Protein AF-A0A498DRT6-F1 (afdb_monomer_lite)

Sequence (76 aa):
MRISQLAARPGVPAITPRSYESAERAGAVAESAATEQRRCPFLDFVPRLDGPRLRLRVQAPPEGTALLAEVFGPPV

Radius of gyration: 16.83 Å; chains: 1; bounding box: 41×29×39 Å

Foldseek 3Di:
DDPVVVCPDPPDPCPPPDDCVQVVVLVVVVVVVVVVCVVPVQKDWDWDDDDSDIDIDIDGPPVCQVVCCVPPNDDD

pLDDT: mean 80.03, std 16.55, range [46.03, 97.56]

Secondary structure (DSSP, 8-state):
--GGGTTTSTTS-------THHHHHHHHHHHHHHHHHHH-TT-EEEEEEETTEEEEEEE--GGGHHHH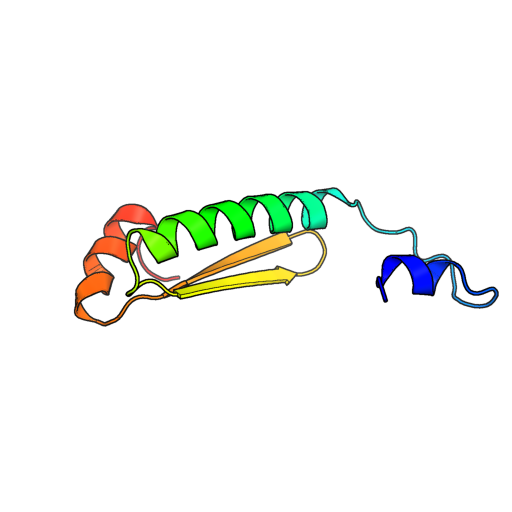HHHH-S--

Structure (mmCIF, N/CA/C/O backbone):
data_AF-A0A498DRT6-F1
#
_entry.id   AF-A0A498DRT6-F1
#
loop_
_atom_site.group_PDB
_atom_site.id
_atom_site.type_symbol
_atom_site.label_atom_id
_atom_site.label_alt_id
_atom_site.label_comp_id
_atom_site.label_asym_id
_atom_site.label_entity_id
_atom_site.label_seq_id
_atom_site.pdbx_PDB_ins_code
_atom_site.Cartn_x
_atom_site.Cartn_y
_atom_site.Cartn_z
_atom_site.occupancy
_atom_site.B_iso_or_equiv
_atom_site.auth_seq_id
_atom_site.auth_comp_id
_atom_site.auth_asym_id
_atom_site.auth_atom_id
_atom_site.pdbx_PDB_model_num
ATOM 1 N N . MET A 1 1 ? 14.027 16.011 -11.099 1.00 46.03 1 MET A N 1
ATOM 2 C CA . MET A 1 1 ? 14.999 15.234 -11.899 1.00 46.03 1 MET A CA 1
ATOM 3 C C . MET A 1 1 ? 14.456 13.817 -12.041 1.00 46.03 1 MET A C 1
ATOM 5 O O . MET A 1 1 ? 14.324 13.141 -11.030 1.00 46.03 1 MET A O 1
ATOM 9 N N . ARG A 1 2 ? 14.014 13.401 -13.236 1.00 66.06 2 ARG A N 1
ATOM 10 C CA . ARG A 1 2 ? 13.455 12.048 -13.438 1.00 66.06 2 ARG A CA 1
ATOM 11 C C . ARG A 1 2 ? 14.602 11.067 -13.694 1.00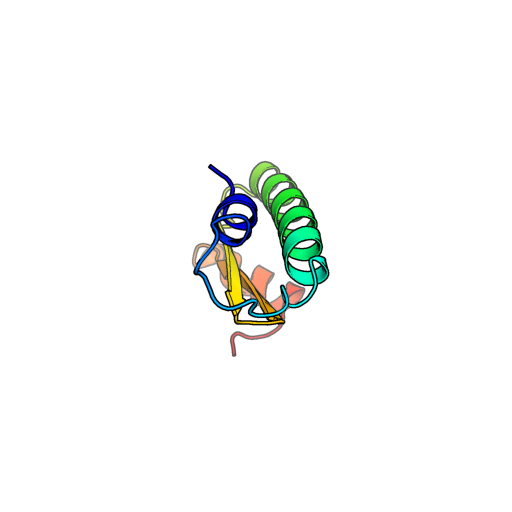 66.06 2 ARG A C 1
ATOM 13 O O . ARG A 1 2 ? 15.492 11.387 -14.471 1.00 66.06 2 ARG A O 1
ATOM 20 N N . ILE A 1 3 ? 14.577 9.875 -13.092 1.00 63.22 3 ILE A N 1
ATOM 21 C CA . ILE A 1 3 ? 15.578 8.809 -13.333 1.00 63.22 3 ILE A CA 1
ATOM 22 C C . ILE A 1 3 ? 15.687 8.459 -14.829 1.00 63.22 3 ILE A C 1
ATOM 24 O O . ILE A 1 3 ? 16.774 8.152 -15.311 1.00 63.22 3 ILE A O 1
ATOM 28 N N . SER A 1 4 ? 14.605 8.635 -15.596 1.00 52.56 4 SER A N 1
ATOM 29 C CA . SER A 1 4 ? 14.609 8.514 -17.060 1.00 52.56 4 SER A CA 1
ATOM 30 C C . SER A 1 4 ? 15.571 9.482 -17.768 1.00 52.56 4 SER A C 1
ATOM 32 O O . SER A 1 4 ? 16.013 9.196 -18.873 1.00 52.56 4 SER A O 1
ATOM 34 N N . GLN A 1 5 ? 15.934 10.608 -17.145 1.00 59.94 5 GLN A N 1
ATOM 35 C CA . GLN A 1 5 ? 16.898 11.576 -17.685 1.00 59.94 5 GLN A CA 1
ATOM 36 C C . GLN A 1 5 ? 18.357 11.171 -17.422 1.00 59.94 5 GLN A C 1
ATOM 38 O O . GLN A 1 5 ? 19.257 11.710 -18.060 1.00 59.94 5 GLN A O 1
ATOM 43 N N . LEU A 1 6 ? 18.613 10.219 -16.514 1.00 55.78 6 LEU A N 1
ATOM 44 C CA . LEU A 1 6 ? 19.963 9.704 -16.258 1.00 55.78 6 LEU A CA 1
ATOM 45 C C . LEU A 1 6 ? 20.463 8.817 -17.413 1.00 55.78 6 LEU A C 1
ATOM 47 O O . LEU A 1 6 ? 21.655 8.814 -17.708 1.00 55.78 6 LEU A O 1
ATOM 51 N N . ALA A 1 7 ? 19.547 8.117 -18.092 1.00 51.94 7 ALA A N 1
ATOM 52 C CA . ALA A 1 7 ? 19.838 7.221 -19.215 1.00 51.94 7 ALA A CA 1
ATOM 53 C C . ALA A 1 7 ? 20.264 7.952 -20.504 1.00 51.94 7 ALA A C 1
ATOM 55 O O . ALA A 1 7 ? 20.819 7.333 -21.404 1.00 51.94 7 ALA A O 1
ATOM 56 N N . ALA A 1 8 ? 20.033 9.266 -20.593 1.00 53.69 8 ALA A N 1
ATOM 57 C CA . ALA A 1 8 ? 20.407 10.082 -21.749 1.00 53.69 8 ALA A CA 1
ATOM 58 C C . ALA A 1 8 ? 21.855 10.616 -21.687 1.00 53.69 8 ALA A C 1
ATOM 60 O O . ALA A 1 8 ? 22.275 11.349 -22.581 1.00 53.69 8 ALA A O 1
ATOM 61 N N . ARG A 1 9 ? 22.631 10.291 -20.638 1.00 51.12 9 ARG A N 1
ATOM 62 C CA . ARG A 1 9 ? 24.042 10.697 -20.535 1.00 51.12 9 ARG A CA 1
ATOM 63 C C . ARG A 1 9 ? 24.923 9.761 -21.380 1.00 51.12 9 ARG A C 1
ATOM 65 O O . ARG A 1 9 ? 24.914 8.556 -21.121 1.00 51.12 9 ARG A O 1
ATOM 72 N N . PRO A 1 10 ? 25.718 10.277 -22.337 1.00 46.06 10 PRO A N 1
ATOM 73 C CA . PRO A 1 10 ? 26.665 9.451 -23.081 1.00 46.06 10 PRO A CA 1
ATOM 74 C C . PRO A 1 10 ? 27.673 8.818 -22.107 1.00 46.06 10 PRO A C 1
ATOM 76 O O . PRO A 1 10 ? 28.292 9.522 -21.311 1.00 46.06 10 PRO A O 1
ATOM 79 N N . GLY A 1 11 ? 27.792 7.486 -22.137 1.00 57.00 11 GLY A N 1
ATOM 80 C CA . GLY A 1 11 ? 28.706 6.710 -21.283 1.00 57.00 11 GLY A CA 1
ATOM 81 C C . GLY A 1 11 ? 28.047 5.826 -20.215 1.00 57.00 11 GLY A C 1
ATOM 82 O O . GLY A 1 11 ? 28.747 5.049 -19.573 1.00 57.00 11 GLY A O 1
ATOM 83 N N . VAL A 1 12 ? 26.722 5.883 -20.032 1.00 53.03 12 VAL A N 1
ATOM 84 C CA . VAL A 1 12 ? 25.990 4.860 -19.260 1.00 53.03 12 VAL A CA 1
ATOM 85 C C . VAL A 1 12 ? 25.653 3.707 -20.215 1.00 53.03 12 VAL A C 1
ATOM 87 O O . VAL A 1 12 ? 25.104 3.981 -21.284 1.00 53.03 12 VAL A O 1
ATOM 90 N N . PRO A 1 13 ? 25.965 2.433 -19.897 1.00 49.91 13 PRO A N 1
ATOM 91 C CA . PRO A 1 13 ? 25.549 1.310 -20.731 1.00 49.91 13 PRO A CA 1
ATOM 92 C C . PRO A 1 13 ? 24.038 1.384 -20.934 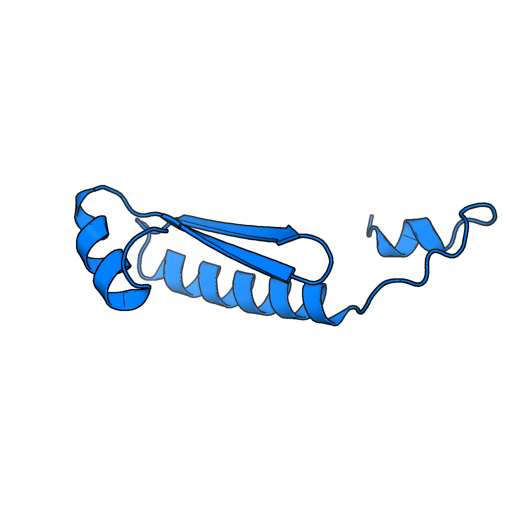1.00 49.91 13 PRO A C 1
ATOM 94 O O . PRO A 1 13 ? 23.310 1.607 -19.967 1.00 49.91 13 PRO A O 1
ATOM 97 N N . ALA A 1 14 ? 23.565 1.209 -22.169 1.00 52.03 14 ALA A N 1
ATOM 98 C CA . ALA A 1 14 ? 22.144 1.088 -22.462 1.00 52.03 14 ALA A CA 1
ATOM 99 C C . ALA A 1 14 ? 21.607 -0.202 -21.816 1.00 52.03 14 ALA A C 1
ATOM 101 O O . ALA A 1 14 ? 21.436 -1.228 -22.464 1.00 52.03 14 ALA A O 1
ATOM 102 N N . ILE A 1 15 ? 21.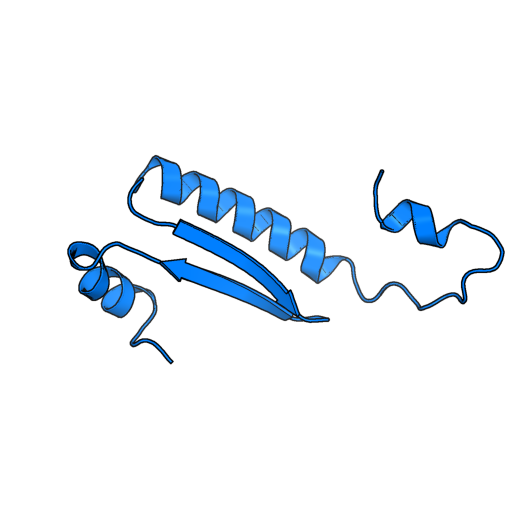370 -0.169 -20.505 1.00 54.59 15 ILE A N 1
ATOM 103 C CA . ILE A 1 15 ? 20.461 -1.091 -19.842 1.00 54.59 15 ILE A CA 1
ATOM 104 C C . ILE A 1 15 ? 19.098 -0.744 -20.413 1.00 54.59 15 ILE A C 1
ATOM 106 O O . ILE A 1 15 ? 18.538 0.301 -20.087 1.00 54.59 15 ILE A O 1
ATOM 110 N N . THR A 1 16 ? 18.612 -1.577 -21.329 1.00 50.03 16 THR A N 1
ATOM 111 C CA . THR A 1 16 ? 17.290 -1.447 -21.936 1.00 50.03 16 THR A CA 1
ATOM 112 C C . THR A 1 16 ? 16.289 -1.123 -20.826 1.00 50.03 16 THR A C 1
ATOM 114 O O . THR A 1 16 ? 16.167 -1.936 -19.900 1.00 50.03 16 THR A O 1
ATOM 117 N N . PRO A 1 17 ? 15.630 0.054 -20.828 1.00 53.91 17 PRO A N 1
ATOM 118 C CA . PRO A 1 17 ? 14.685 0.390 -19.777 1.00 53.91 17 PRO A CA 1
ATOM 119 C C . PRO A 1 17 ? 13.601 -0.683 -19.774 1.00 53.91 17 PRO A C 1
ATOM 121 O O . PRO A 1 17 ? 12.849 -0.850 -20.733 1.00 53.91 17 PRO A O 1
ATOM 124 N N . ARG A 1 18 ? 13.593 -1.486 -18.711 1.00 54.09 18 ARG A N 1
ATOM 125 C CA . ARG A 1 18 ? 12.658 -2.592 -18.539 1.00 54.09 18 ARG A CA 1
ATOM 126 C C . ARG A 1 18 ? 11.283 -1.956 -18.300 1.00 54.09 18 ARG A C 1
ATOM 128 O O . ARG A 1 18 ? 11.086 -1.388 -17.238 1.00 54.09 18 ARG A O 1
ATOM 135 N N . SER A 1 19 ? 10.432 -1.965 -19.332 1.00 55.44 19 SER A N 1
ATOM 136 C CA . SER A 1 19 ? 8.996 -1.608 -19.379 1.00 55.44 19 SER A CA 1
ATOM 137 C C . SER A 1 19 ? 8.485 -0.549 -18.379 1.00 55.44 19 SER A C 1
ATOM 139 O O . SER A 1 19 ? 8.393 -0.802 -17.181 1.00 55.44 19 SER A O 1
ATOM 141 N N . TYR A 1 20 ? 7.984 0.576 -18.901 1.00 60.69 20 TYR A N 1
ATOM 142 C CA . TYR A 1 20 ? 7.249 1.616 -18.156 1.00 60.69 20 TYR A CA 1
ATOM 143 C C . TYR A 1 20 ? 5.955 1.131 -17.475 1.00 60.69 20 TYR A C 1
ATOM 145 O O . TYR A 1 20 ? 5.436 1.823 -16.603 1.00 60.69 20 TYR A O 1
ATOM 153 N N . GLU A 1 21 ? 5.468 -0.064 -17.815 1.00 68.62 21 GLU A N 1
ATOM 154 C CA . GLU A 1 21 ? 4.238 -0.642 -17.266 1.00 68.62 21 GLU A CA 1
ATOM 155 C C . GLU A 1 21 ? 4.234 -0.682 -15.728 1.00 68.62 21 GLU A C 1
ATOM 157 O O . GLU A 1 21 ? 3.228 -0.363 -15.100 1.00 68.62 21 GLU A O 1
ATOM 162 N N . SER A 1 22 ? 5.359 -1.026 -15.090 1.00 76.31 22 SER A N 1
ATOM 163 C CA . SER A 1 22 ? 5.428 -1.073 -13.623 1.00 76.31 22 SER A CA 1
ATOM 164 C C . SER A 1 22 ? 5.360 0.319 -12.992 1.00 76.31 22 SER A C 1
ATOM 166 O O . SER A 1 22 ? 4.796 0.468 -11.909 1.00 76.31 22 SER A O 1
ATOM 168 N N . ALA A 1 23 ? 5.883 1.342 -13.674 1.00 80.56 23 ALA A N 1
ATOM 169 C CA . ALA A 1 23 ? 5.815 2.729 -13.231 1.00 80.56 23 ALA A CA 1
ATOM 170 C C . ALA A 1 23 ? 4.399 3.303 -13.394 1.00 80.56 23 ALA A C 1
ATOM 172 O O . ALA A 1 23 ? 3.887 3.934 -12.472 1.00 80.56 23 ALA A O 1
ATOM 173 N N . GLU A 1 24 ? 3.745 3.039 -14.525 1.00 84.69 24 GLU A N 1
ATOM 174 C CA . GLU A 1 24 ? 2.349 3.429 -14.759 1.00 84.69 24 GLU A CA 1
ATOM 175 C C . GLU A 1 24 ? 1.413 2.737 -13.766 1.00 84.69 24 GLU A C 1
ATOM 177 O O . GLU A 1 24 ? 0.599 3.387 -13.107 1.00 84.69 24 GLU A O 1
ATOM 182 N N . ARG A 1 25 ? 1.601 1.430 -13.561 1.00 88.44 25 ARG A N 1
ATOM 183 C CA . ARG A 1 25 ? 0.854 0.663 -12.563 1.00 88.44 25 ARG A CA 1
ATOM 184 C C . ARG A 1 25 ? 1.099 1.183 -11.145 1.00 88.44 25 ARG A C 1
ATOM 186 O O . ARG A 1 25 ? 0.156 1.255 -10.362 1.00 88.44 25 ARG A O 1
ATOM 193 N N . ALA A 1 26 ? 2.329 1.576 -10.806 1.00 90.69 26 ALA A N 1
ATOM 194 C CA . ALA A 1 26 ? 2.629 2.186 -9.510 1.00 90.69 26 ALA A CA 1
ATOM 195 C C . ALA A 1 26 ? 1.899 3.521 -9.316 1.00 90.69 26 ALA A C 1
ATOM 197 O O . ALA A 1 26 ? 1.392 3.769 -8.224 1.00 90.69 26 ALA A O 1
ATOM 198 N N . GLY A 1 27 ? 1.799 4.342 -10.366 1.00 91.94 27 GLY A N 1
ATOM 199 C CA . GLY A 1 27 ? 1.014 5.578 -10.351 1.00 91.94 27 GLY A CA 1
ATOM 200 C C . GLY A 1 27 ? -0.468 5.319 -10.078 1.00 91.94 27 GLY A C 1
ATOM 201 O O . GLY A 1 27 ? -1.020 5.867 -9.128 1.00 91.94 27 GLY A O 1
ATOM 202 N N . ALA A 1 28 ? -1.083 4.405 -10.832 1.00 92.81 28 ALA A N 1
ATOM 203 C CA . ALA A 1 28 ? -2.492 4.047 -10.653 1.00 92.81 28 ALA A CA 1
ATOM 204 C C . ALA A 1 28 ? -2.793 3.484 -9.247 1.00 92.81 28 ALA A C 1
ATOM 206 O O . ALA A 1 28 ? -3.813 3.809 -8.630 1.00 92.81 28 ALA A O 1
ATOM 207 N N . VAL A 1 29 ? -1.885 2.665 -8.703 1.00 93.94 29 VAL A N 1
ATOM 208 C CA . VAL A 1 29 ? -1.999 2.153 -7.329 1.00 93.94 29 VAL A CA 1
ATOM 209 C C . VAL A 1 29 ? -1.862 3.277 -6.302 1.00 93.94 29 VAL A C 1
ATOM 211 O O . VAL A 1 29 ? -2.622 3.300 -5.336 1.00 93.94 29 VAL A O 1
ATOM 214 N N . ALA A 1 30 ? -0.944 4.225 -6.503 1.00 94.94 30 ALA A N 1
ATOM 215 C CA . ALA A 1 30 ? -0.771 5.361 -5.601 1.00 94.94 30 ALA A CA 1
ATOM 216 C C . ALA A 1 30 ? -2.005 6.280 -5.575 1.00 94.94 30 ALA A C 1
ATOM 218 O O . ALA A 1 30 ? -2.420 6.715 -4.503 1.00 94.94 30 ALA A O 1
ATOM 219 N N . GLU A 1 31 ? -2.634 6.535 -6.725 1.00 96.69 31 GLU A N 1
ATOM 220 C CA . GLU A 1 31 ? -3.880 7.313 -6.805 1.00 96.69 31 GLU A CA 1
ATOM 221 C C . GLU A 1 31 ? -5.041 6.631 -6.070 1.00 96.69 31 GLU A C 1
ATOM 223 O O . GLU A 1 31 ? -5.793 7.278 -5.329 1.00 96.69 31 GLU A O 1
ATOM 228 N N . SER A 1 32 ? -5.154 5.310 -6.229 1.00 95.00 32 SER A N 1
ATOM 229 C CA . SER A 1 32 ? -6.155 4.503 -5.526 1.00 95.00 32 SER A CA 1
ATOM 230 C C . SER A 1 32 ? -5.920 4.538 -4.013 1.00 95.00 32 SER A C 1
ATOM 232 O O . SER A 1 32 ? -6.830 4.867 -3.254 1.00 95.00 32 SER A O 1
ATOM 234 N N . ALA A 1 33 ? -4.679 4.301 -3.574 1.00 95.38 33 ALA A N 1
ATOM 235 C CA . ALA A 1 33 ? -4.289 4.352 -2.167 1.00 95.38 33 ALA A CA 1
ATOM 236 C C . ALA A 1 33 ? -4.567 5.724 -1.535 1.00 95.38 33 ALA A C 1
ATOM 238 O O . ALA A 1 33 ? -5.133 5.794 -0.449 1.00 95.38 33 ALA A O 1
ATOM 239 N N . ALA A 1 34 ? -4.254 6.821 -2.231 1.00 96.19 34 ALA A N 1
ATOM 240 C CA . ALA A 1 34 ? -4.541 8.171 -1.746 1.00 96.19 34 ALA A CA 1
ATOM 241 C C . ALA A 1 34 ? -6.049 8.434 -1.603 1.00 96.19 34 ALA A C 1
ATOM 243 O O . ALA A 1 34 ? -6.478 9.159 -0.704 1.00 96.19 34 ALA A O 1
ATOM 244 N N . THR A 1 35 ? -6.868 7.861 -2.487 1.00 97.56 35 THR A N 1
ATOM 245 C CA . THR A 1 35 ? -8.329 7.959 -2.391 1.00 97.56 35 THR A CA 1
ATOM 246 C C . THR A 1 35 ? -8.864 7.184 -1.194 1.00 97.56 35 THR A C 1
ATOM 248 O O . THR A 1 35 ? -9.673 7.730 -0.442 1.00 97.56 35 THR A O 1
ATOM 251 N N . GLU A 1 36 ? -8.378 5.964 -0.967 1.00 94.88 36 GLU A N 1
ATOM 252 C CA . GLU A 1 36 ? -8.776 5.177 0.201 1.00 94.88 36 GLU A CA 1
ATOM 253 C C . GLU A 1 36 ? -8.274 5.775 1.506 1.00 94.88 36 GLU A C 1
ATOM 255 O O . GLU A 1 36 ? -9.039 5.859 2.454 1.00 94.88 36 GLU A O 1
ATOM 260 N N . GLN A 1 37 ? -7.051 6.293 1.559 1.00 94.88 37 GLN A N 1
ATOM 261 C CA . GLN A 1 37 ? -6.526 6.920 2.769 1.00 94.88 37 GLN A CA 1
ATOM 262 C C . GLN A 1 37 ? -7.329 8.167 3.178 1.00 94.88 37 GLN A C 1
ATOM 264 O O . GLN A 1 37 ? -7.501 8.429 4.364 1.00 94.88 37 GLN A O 1
ATOM 269 N N . ARG A 1 38 ? -7.899 8.917 2.221 1.00 95.94 38 ARG A N 1
ATOM 270 C CA . ARG A 1 38 ? -8.831 10.016 2.541 1.00 95.94 38 ARG A CA 1
ATOM 271 C C . ARG A 1 38 ? -10.143 9.519 3.151 1.00 95.94 38 ARG A C 1
ATOM 273 O O . ARG A 1 38 ? -10.701 10.204 4.003 1.00 95.94 38 ARG A O 1
ATOM 280 N N . ARG A 1 39 ? -10.647 8.363 2.7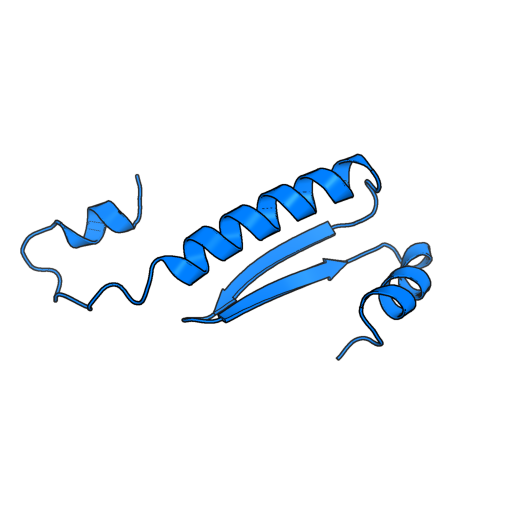05 1.00 93.94 39 ARG A N 1
ATOM 281 C CA . ARG A 1 39 ? -11.881 7.745 3.226 1.00 93.94 39 ARG A CA 1
ATOM 282 C C . ARG A 1 39 ? -11.651 6.999 4.542 1.00 93.94 39 ARG A C 1
ATOM 284 O O . ARG A 1 39 ? -12.521 6.995 5.407 1.00 93.94 39 ARG A O 1
ATOM 291 N N . CYS A 1 40 ? -10.472 6.415 4.700 1.00 93.50 40 CYS A N 1
ATOM 292 C CA . CYS A 1 40 ? -10.046 5.598 5.825 1.00 93.50 40 CYS A CA 1
ATOM 293 C C . CYS A 1 40 ? -8.658 6.068 6.303 1.00 93.50 40 CYS A C 1
ATOM 295 O O . CYS A 1 40 ? -7.652 5.431 5.984 1.00 93.50 40 CYS A O 1
ATOM 297 N N . PRO A 1 41 ? -8.577 7.159 7.093 1.00 92.50 41 PRO A N 1
ATOM 298 C CA . PRO A 1 41 ? -7.300 7.768 7.495 1.00 92.50 41 PRO A CA 1
ATOM 299 C C . PRO A 1 41 ? -6.397 6.887 8.364 1.00 92.50 41 PRO A C 1
ATOM 301 O O . PRO A 1 41 ? -5.222 7.190 8.534 1.00 92.50 41 PRO A O 1
ATOM 304 N N . PHE A 1 42 ? -6.942 5.811 8.931 1.00 91.38 42 PHE A N 1
ATOM 305 C CA . PHE A 1 42 ? -6.194 4.840 9.728 1.00 91.38 42 PHE A CA 1
ATOM 306 C C . PHE A 1 42 ? -5.422 3.823 8.875 1.00 91.38 42 PHE A C 1
ATOM 308 O O . PHE A 1 42 ? -4.620 3.065 9.419 1.00 91.38 42 PHE A O 1
ATOM 315 N N . LEU A 1 43 ? -5.683 3.766 7.565 1.00 92.38 43 LEU A N 1
ATOM 316 C CA . LEU A 1 43 ? -4.946 2.907 6.650 1.00 92.38 43 LEU A CA 1
ATOM 317 C C . LEU A 1 43 ? -3.653 3.587 6.203 1.00 92.38 43 LEU A C 1
ATOM 319 O O . LEU A 1 43 ? -3.635 4.768 5.850 1.00 92.38 43 LEU A O 1
ATOM 323 N N . ASP A 1 44 ? -2.584 2.805 6.161 1.00 94.25 44 ASP A N 1
ATOM 324 C CA . ASP A 1 44 ? -1.305 3.201 5.587 1.00 94.25 44 ASP A CA 1
ATOM 325 C C . ASP A 1 44 ? -0.943 2.292 4.407 1.00 94.25 44 ASP A C 1
ATOM 327 O O . ASP A 1 44 ? -1.187 1.081 4.428 1.00 94.25 44 ASP A O 1
ATOM 331 N N . PHE A 1 45 ? -0.375 2.887 3.358 1.00 94.88 45 PHE A N 1
ATOM 332 C CA . PHE A 1 45 ? -0.114 2.234 2.077 1.00 94.88 45 PHE A CA 1
ATOM 333 C C . PHE A 1 45 ? 1.323 2.490 1.630 1.00 94.88 45 PHE A C 1
ATOM 335 O O . PHE A 1 45 ? 1.724 3.628 1.397 1.00 94.88 45 PHE A O 1
ATOM 342 N N . VAL A 1 46 ? 2.092 1.419 1.421 1.00 92.94 46 VAL A N 1
ATOM 343 C CA . VAL A 1 46 ? 3.498 1.512 1.000 1.00 92.94 46 VAL A CA 1
ATOM 344 C C . VAL A 1 46 ? 3.708 0.750 -0.312 1.00 92.94 46 VAL A C 1
ATOM 346 O O . VAL A 1 46 ? 3.912 -0.473 -0.287 1.00 92.94 46 VAL A O 1
ATOM 349 N N . PRO A 1 47 ? 3.669 1.431 -1.475 1.00 91.00 47 PRO A N 1
ATOM 350 C CA . PRO A 1 47 ? 4.031 0.823 -2.746 1.00 91.00 47 PRO A CA 1
ATOM 351 C C . PRO A 1 47 ? 5.549 0.614 -2.826 1.00 91.00 47 PRO A C 1
ATOM 353 O O . PRO A 1 47 ? 6.343 1.497 -2.504 1.00 91.00 47 PRO A O 1
ATOM 356 N N . ARG A 1 48 ? 5.970 -0.567 -3.280 1.00 90.06 48 ARG A N 1
ATOM 357 C CA . ARG A 1 48 ? 7.373 -0.925 -3.514 1.00 90.06 48 ARG A CA 1
ATOM 358 C C . ARG A 1 48 ? 7.542 -1.573 -4.879 1.00 90.06 48 ARG A C 1
ATOM 360 O O . ARG A 1 48 ? 6.924 -2.597 -5.165 1.00 90.06 48 ARG A O 1
ATOM 367 N N . LEU A 1 49 ? 8.428 -1.007 -5.690 1.00 87.88 49 LEU A N 1
ATOM 368 C CA . LEU A 1 49 ? 8.897 -1.632 -6.922 1.00 87.88 49 LEU A CA 1
ATOM 369 C C . LEU A 1 49 ? 9.987 -2.659 -6.584 1.00 87.88 49 LEU A C 1
ATOM 371 O O . LEU A 1 49 ? 10.949 -2.338 -5.890 1.00 87.88 49 LEU A O 1
ATOM 375 N N . ASP A 1 50 ? 9.828 -3.887 -7.068 1.00 86.12 50 ASP A N 1
ATOM 376 C CA . ASP A 1 50 ? 10.803 -4.977 -6.982 1.00 86.12 50 ASP A CA 1
ATOM 377 C C . ASP A 1 50 ? 11.041 -5.550 -8.383 1.00 86.12 50 ASP A C 1
ATOM 379 O O . ASP A 1 50 ? 10.363 -6.476 -8.842 1.00 86.12 50 ASP A O 1
ATOM 383 N N . GLY A 1 51 ? 11.953 -4.905 -9.113 1.00 81.56 51 GLY A N 1
ATOM 384 C CA . GLY A 1 51 ? 12.177 -5.176 -10.529 1.00 81.56 51 GLY A CA 1
ATOM 385 C C . GLY A 1 51 ? 10.886 -4.980 -11.343 1.00 81.56 51 GLY A C 1
ATOM 386 O O . GLY A 1 51 ? 10.334 -3.880 -11.335 1.00 81.56 51 GLY A O 1
ATOM 387 N N . PRO A 1 52 ? 10.386 -6.010 -12.056 1.00 80.94 52 PRO A N 1
ATOM 388 C CA . PRO A 1 52 ? 9.145 -5.905 -12.824 1.00 80.94 52 PRO A CA 1
ATOM 389 C C . PRO A 1 52 ? 7.878 -6.000 -11.957 1.00 80.94 52 PRO A C 1
ATOM 391 O O . PRO A 1 52 ? 6.776 -5.849 -12.476 1.00 80.94 52 PRO A O 1
ATOM 394 N N . ARG A 1 53 ? 7.998 -6.298 -10.656 1.00 83.56 53 ARG A N 1
ATOM 395 C CA . ARG A 1 53 ? 6.850 -6.497 -9.765 1.00 83.56 53 ARG A CA 1
ATOM 396 C C . ARG A 1 53 ? 6.571 -5.237 -8.958 1.00 83.56 53 ARG A C 1
ATOM 398 O O . ARG A 1 53 ? 7.484 -4.601 -8.443 1.00 83.56 53 ARG A O 1
ATOM 405 N N . LEU A 1 54 ? 5.293 -4.931 -8.783 1.00 88.44 54 LEU A N 1
ATOM 406 C CA . LEU A 1 54 ? 4.823 -3.952 -7.810 1.00 88.44 54 LEU A CA 1
ATOM 407 C C . LEU A 1 54 ? 4.254 -4.704 -6.605 1.00 88.44 54 LEU A C 1
ATOM 409 O O . LEU A 1 54 ? 3.370 -5.542 -6.761 1.00 88.44 54 LEU A O 1
ATOM 413 N N . ARG A 1 55 ? 4.761 -4.408 -5.408 1.00 90.38 55 ARG A N 1
ATOM 414 C CA . ARG A 1 55 ? 4.196 -4.871 -4.136 1.00 90.38 55 ARG A CA 1
ATOM 415 C C . ARG A 1 55 ? 3.546 -3.700 -3.421 1.00 90.38 55 ARG A C 1
ATOM 417 O O . ARG A 1 55 ? 4.182 -2.665 -3.259 1.00 90.38 55 ARG A O 1
ATOM 424 N N . LEU A 1 56 ? 2.321 -3.880 -2.950 1.00 92.12 56 LEU A N 1
ATOM 425 C CA . LEU A 1 56 ? 1.648 -2.928 -2.075 1.00 92.12 56 LEU A CA 1
ATOM 426 C C . LEU A 1 56 ? 1.592 -3.528 -0.672 1.00 92.12 56 LEU A C 1
ATOM 428 O O . LEU A 1 56 ? 1.052 -4.618 -0.497 1.00 92.12 56 LEU A O 1
ATOM 432 N N . ARG A 1 57 ? 2.160 -2.839 0.320 1.00 93.00 57 ARG A N 1
ATOM 433 C CA . ARG A 1 57 ? 1.883 -3.141 1.727 1.00 93.00 57 ARG A CA 1
ATOM 434 C C . ARG A 1 57 ? 0.716 -2.272 2.178 1.00 93.00 57 ARG A C 1
ATOM 436 O O . ARG A 1 57 ? 0.755 -1.068 1.947 1.00 93.00 57 ARG A O 1
ATOM 443 N N . VAL A 1 58 ? -0.262 -2.883 2.836 1.00 94.00 58 VAL A N 1
ATOM 444 C CA . VAL A 1 58 ? -1.369 -2.190 3.503 1.00 94.00 58 VAL A CA 1
ATOM 445 C C . VAL A 1 58 ? -1.238 -2.439 5.000 1.00 94.00 58 VAL A C 1
ATOM 447 O O . VAL A 1 58 ? -0.960 -3.565 5.416 1.00 94.00 58 VAL A O 1
ATOM 450 N N . GLN A 1 59 ? -1.367 -1.392 5.806 1.00 92.75 59 GLN A N 1
ATOM 451 C CA . GLN A 1 59 ? -1.282 -1.463 7.261 1.00 92.75 59 GLN A CA 1
ATOM 452 C C . GLN A 1 59 ? -2.481 -0.747 7.877 1.00 92.75 59 GLN A C 1
ATOM 454 O O . GLN A 1 59 ? -3.003 0.209 7.314 1.00 92.75 59 GLN A O 1
ATOM 459 N N . ALA A 1 60 ? -2.906 -1.229 9.036 1.00 92.50 60 ALA A N 1
ATOM 460 C CA . ALA A 1 60 ? -3.945 -0.635 9.858 1.00 92.50 60 ALA A CA 1
ATOM 461 C C . ALA A 1 60 ? -3.499 -0.727 11.326 1.00 92.50 60 ALA A C 1
ATOM 463 O O . ALA A 1 60 ? -2.647 -1.567 11.647 1.00 92.50 60 ALA A O 1
ATOM 464 N N . PRO A 1 61 ? -4.056 0.095 12.228 1.00 92.31 61 PRO A N 1
ATOM 465 C CA . PRO A 1 61 ? -3.944 -0.149 13.659 1.00 92.31 61 PRO A CA 1
ATOM 466 C C . PRO A 1 61 ? -4.612 -1.491 14.032 1.00 92.31 61 PRO A C 1
ATOM 468 O O . PRO A 1 61 ? -5.365 -2.049 13.222 1.00 92.31 61 PRO A O 1
ATOM 471 N N . PRO A 1 62 ? -4.346 -2.038 15.234 1.00 90.62 62 PRO A N 1
ATOM 472 C CA . PRO A 1 62 ? -4.831 -3.356 15.647 1.00 90.62 62 PRO A CA 1
ATOM 473 C C . PRO A 1 62 ? -6.330 -3.568 15.412 1.00 90.62 62 PRO A C 1
ATOM 475 O O . PRO A 1 62 ? -6.727 -4.611 14.892 1.00 90.62 62 PRO A O 1
ATOM 478 N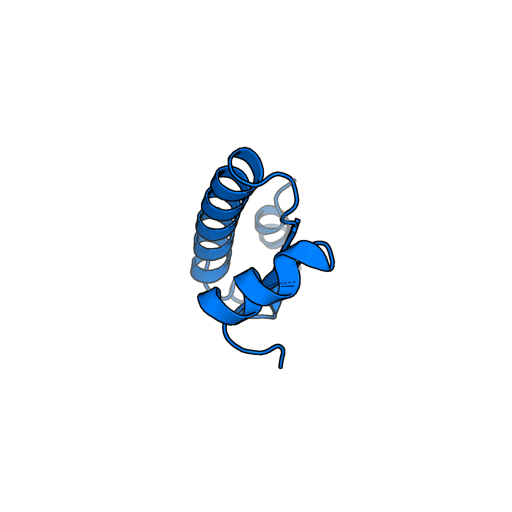 N . GLU A 1 63 ? -7.139 -2.548 15.689 1.00 87.69 63 GLU A N 1
ATOM 479 C CA . GLU A 1 63 ? -8.594 -2.540 15.533 1.00 87.69 63 GLU A CA 1
ATOM 480 C C . GLU A 1 63 ? -9.038 -2.775 14.077 1.00 87.69 63 GLU A C 1
ATOM 482 O O . GLU A 1 63 ? -10.104 -3.334 13.836 1.00 87.69 63 GLU A O 1
ATOM 487 N N . GLY A 1 64 ? -8.211 -2.394 13.098 1.00 86.44 64 GLY A N 1
ATOM 488 C CA . GLY A 1 64 ? -8.466 -2.580 11.666 1.00 86.44 64 GLY A CA 1
ATOM 489 C C . GLY A 1 64 ? -7.882 -3.870 11.079 1.00 86.44 64 GLY A C 1
ATOM 490 O O . GLY A 1 64 ? -8.057 -4.130 9.890 1.00 86.44 64 GLY A O 1
ATOM 491 N N . THR A 1 65 ? -7.195 -4.695 11.875 1.00 86.75 65 THR A N 1
ATOM 492 C CA . THR A 1 65 ? -6.508 -5.900 11.370 1.00 86.75 65 THR A CA 1
ATOM 493 C C . THR A 1 65 ? -7.490 -6.945 10.841 1.00 86.75 65 THR A C 1
ATOM 495 O O . THR A 1 65 ? -7.234 -7.556 9.805 1.00 86.75 65 THR A O 1
ATOM 498 N N . ALA A 1 66 ? -8.632 -7.124 11.513 1.00 88.50 66 ALA A N 1
ATOM 499 C CA . ALA A 1 66 ? -9.672 -8.052 11.066 1.00 88.50 66 ALA A CA 1
ATOM 500 C C . ALA A 1 66 ? -10.256 -7.640 9.704 1.00 88.50 66 ALA A C 1
ATOM 502 O O . ALA A 1 66 ? -10.398 -8.479 8.819 1.00 88.50 66 ALA A O 1
ATOM 503 N N . LEU A 1 67 ? -10.494 -6.338 9.508 1.00 88.50 67 LEU A N 1
ATOM 504 C CA . LEU A 1 67 ? -10.953 -5.787 8.232 1.00 88.50 67 LEU A CA 1
ATOM 505 C C . LEU A 1 67 ? -9.927 -6.023 7.114 1.00 88.50 67 LEU A C 1
ATOM 507 O O . LEU A 1 67 ? -10.293 -6.418 6.011 1.00 88.50 67 LEU A O 1
ATOM 511 N N . LEU A 1 68 ? -8.633 -5.817 7.386 1.00 90.31 68 LEU A N 1
ATOM 512 C CA . LEU A 1 68 ? -7.596 -6.105 6.392 1.00 90.31 68 LEU A CA 1
ATOM 513 C C . LEU A 1 68 ? -7.553 -7.589 6.016 1.00 90.31 68 LEU A C 1
ATOM 515 O O . LEU A 1 68 ? -7.391 -7.897 4.837 1.00 90.31 68 LEU A O 1
ATOM 519 N N . ALA A 1 69 ? -7.724 -8.489 6.986 1.00 90.06 69 ALA A N 1
ATOM 520 C CA . ALA A 1 69 ? -7.761 -9.925 6.726 1.00 90.06 69 ALA A CA 1
ATOM 521 C C . ALA A 1 69 ? -8.975 -10.337 5.875 1.00 90.06 69 ALA A C 1
ATOM 523 O O . ALA A 1 69 ? -8.859 -11.234 5.044 1.00 90.06 69 ALA A O 1
ATOM 524 N N . GLU A 1 70 ? -10.117 -9.668 6.045 1.00 90.50 70 GLU A N 1
ATOM 525 C CA . GLU A 1 70 ? -11.314 -9.880 5.226 1.00 90.50 70 GLU A CA 1
ATOM 526 C C . GLU A 1 70 ? -11.106 -9.427 3.772 1.00 90.50 70 GLU A C 1
ATOM 528 O O . GLU A 1 70 ? -11.452 -10.149 2.840 1.00 90.50 70 GLU A O 1
ATOM 533 N N . VAL A 1 71 ? -10.502 -8.252 3.566 1.00 88.69 71 VAL A N 1
ATOM 534 C CA . VAL A 1 71 ? -10.340 -7.654 2.229 1.00 88.69 71 VAL A CA 1
ATOM 535 C C . VAL A 1 71 ? -9.175 -8.268 1.449 1.00 88.69 71 VAL A C 1
ATOM 537 O O . VAL A 1 71 ? -9.286 -8.498 0.245 1.00 88.69 71 VAL A O 1
ATOM 540 N N . PHE A 1 72 ? -8.042 -8.507 2.113 1.00 88.25 72 PHE A N 1
ATOM 541 C CA . PHE A 1 72 ? -6.783 -8.903 1.468 1.00 88.25 72 PHE A CA 1
ATOM 542 C C . PHE A 1 72 ? -6.365 -10.349 1.760 1.00 88.25 72 PHE A C 1
ATOM 544 O O . PHE A 1 72 ? -5.401 -10.831 1.163 1.00 88.25 72 PHE A O 1
ATOM 551 N N . GLY A 1 73 ? -7.085 -11.048 2.639 1.00 86.62 73 GLY A N 1
ATOM 552 C CA . GLY A 1 73 ? -6.696 -12.360 3.146 1.00 86.62 73 GLY A CA 1
ATOM 553 C C . GLY A 1 73 ? -5.743 -12.278 4.347 1.00 86.62 73 GLY A C 1
ATOM 554 O O . GLY A 1 73 ? -5.288 -11.195 4.728 1.00 86.62 73 GLY A O 1
ATOM 555 N N . PRO A 1 74 ? -5.439 -13.426 4.981 1.00 81.62 74 PRO A N 1
ATOM 556 C CA . PRO A 1 74 ? -4.550 -13.466 6.135 1.00 81.62 74 PRO A CA 1
ATOM 557 C C . PRO A 1 74 ? -3.141 -12.967 5.768 1.00 81.62 74 PRO A C 1
ATOM 559 O O . PRO A 1 74 ? -2.689 -13.185 4.640 1.00 81.62 74 PRO A O 1
ATOM 562 N N . PRO A 1 75 ? -2.425 -12.319 6.707 1.00 73.50 75 PRO A N 1
ATOM 563 C CA . PRO A 1 75 ? -1.055 -11.889 6.468 1.00 73.50 75 PRO A CA 1
ATOM 564 C C . PRO A 1 75 ? -0.161 -13.087 6.119 1.00 73.50 75 PRO A C 1
ATOM 566 O O . PRO A 1 75 ? -0.213 -14.120 6.788 1.00 73.50 75 PRO A O 1
ATOM 569 N N . VAL A 1 76 ? 0.638 -12.923 5.058 1.00 65.50 76 VAL A N 1
ATOM 570 C CA . VAL A 1 76 ? 1.642 -13.888 4.574 1.00 65.50 76 VAL A CA 1
ATOM 571 C C . VAL A 1 76 ? 3.028 -13.621 5.139 1.00 65.50 76 VAL A C 1
ATOM 573 O O . VAL A 1 76 ? 3.347 -12.435 5.397 1.00 65.50 76 VAL A O 1
#